Protein AF-A0A453PNM1-F1 (afdb_monomer_lite)

pLDDT: mean 82.8, std 11.4, range [37.56, 97.38]

Radius of gyration: 35.76 Å; chains: 1; bounding box: 83×28×91 Å

Sequence (131 aa):
MQELLKRVENGEDEVQEQLKRLEKGKVVPDLIKELKRRKLVTKEKVIWYSLKKGPEFVVKRKTLATDVTREHLKSGDWKDLEFKDYNYEAQGQPIAIGYSQPLLEVREAIQNIFLEMGFSEMPTNMFVESR

Secondary structure (DSSP, 8-state):
------S-S----HHHHHHHHHHTT---HHHHHHHHHTTS--------------TT--SS----BSS--HHHHHHSGGGTPPBPPP-TTSPPPPP------HHHHHHHHHHHHHHHTT--PPP---S----

Organism: Aegilops tauschii subsp. strangulata (NCBI:txid200361)

InterPro domains:
  IPR045864 Class II Aminoacyl-tRNA synthetase/Biotinyl protein ligase (BPL) and lipoyl protein ligase (LPL) [G3DSA:3.30.930.10] (80-131)

Foldseek 3Di:
DDDDDPPDPDDDPPVVVVVVCVVVPNDDPVVVVVCVVVVNDDDDDDDDDDDDQDPPDDPDDDDAAADCDPVCVVVVCVVVGHHDDDDPVDDDDDDDDDDDDVVVVVVVVVVVVCVVVVHDDDDDPDPDDDD

Structure (mmCIF, N/CA/C/O backbone):
data_AF-A0A453PNM1-F1
#
_entry.id   AF-A0A453PNM1-F1
#
loop_
_atom_site.group_PDB
_atom_site.id
_atom_site.type_symbol
_atom_site.label_atom_id
_atom_site.label_alt_id
_atom_site.label_comp_id
_atom_site.label_asym_id
_atom_site.label_entity_id
_atom_site.label_seq_id
_atom_site.pdbx_PDB_ins_code
_atom_site.Cartn_x
_atom_site.Cartn_y
_atom_site.Cartn_z
_atom_site.occupancy
_atom_site.B_iso_or_equiv
_atom_site.auth_seq_id
_atom_site.auth_comp_id
_atom_site.auth_asym_id
_atom_site.auth_atom_id
_atom_site.pdbx_PDB_model_num
ATOM 1 N N . MET A 1 1 ? -1.474 -13.740 51.518 1.00 37.56 1 MET A N 1
ATOM 2 C CA . MET A 1 1 ? -2.895 -13.914 51.158 1.00 37.56 1 MET A CA 1
ATOM 3 C C . MET A 1 1 ? -3.672 -12.783 51.802 1.00 37.56 1 MET A C 1
ATOM 5 O O . MET A 1 1 ? -3.671 -12.718 53.021 1.00 37.56 1 MET A O 1
ATOM 9 N N . GLN A 1 2 ? -4.238 -11.862 51.022 1.00 40.91 2 GLN A N 1
ATOM 10 C CA . GLN A 1 2 ? -5.180 -10.868 51.547 1.00 40.91 2 GLN A CA 1
ATOM 11 C C . GLN A 1 2 ? -6.593 -11.442 51.424 1.00 40.91 2 GLN A C 1
ATOM 13 O O . GLN A 1 2 ? -7.020 -11.780 50.321 1.00 40.91 2 GLN A O 1
ATOM 18 N N . GLU A 1 3 ? -7.284 -11.586 52.554 1.00 47.59 3 GLU A N 1
ATOM 19 C CA . GLU A 1 3 ? -8.699 -11.952 52.603 1.00 47.59 3 GLU A CA 1
ATOM 20 C C . GLU A 1 3 ? -9.551 -10.846 51.974 1.00 47.59 3 GLU A C 1
ATOM 22 O O . GLU A 1 3 ? -9.494 -9.679 52.366 1.00 47.59 3 GLU A O 1
ATOM 27 N N . LEU A 1 4 ? -10.359 -11.225 50.984 1.00 54.56 4 LEU A N 1
ATOM 28 C CA . LEU A 1 4 ? -11.395 -10.372 50.419 1.00 54.56 4 LEU A CA 1
ATOM 29 C C . LEU A 1 4 ? -12.565 -10.305 51.409 1.00 54.56 4 LEU A C 1
ATOM 31 O O . LEU A 1 4 ? -13.440 -11.169 51.406 1.00 54.56 4 LEU A O 1
ATOM 35 N N . LEU A 1 5 ? -12.596 -9.270 52.252 1.00 52.81 5 LEU A N 1
ATOM 36 C CA . LEU A 1 5 ? -13.791 -8.941 53.028 1.00 52.81 5 LEU A CA 1
ATOM 37 C C . LEU A 1 5 ? -14.943 -8.569 52.081 1.00 52.81 5 LEU A C 1
ATOM 39 O O . LEU A 1 5 ? -14.840 -7.634 51.280 1.00 52.81 5 LEU A O 1
ATOM 43 N N . LYS A 1 6 ? -16.069 -9.281 52.201 1.00 57.06 6 LYS A N 1
ATOM 44 C CA . LYS A 1 6 ? -17.319 -8.953 51.506 1.00 57.06 6 LYS A CA 1
ATOM 45 C C . LYS A 1 6 ? -17.851 -7.624 52.057 1.00 57.06 6 LYS A C 1
ATOM 47 O O . LYS A 1 6 ? -18.288 -7.550 53.198 1.00 57.06 6 LYS A O 1
ATOM 52 N N . ARG A 1 7 ? -17.789 -6.563 51.245 1.00 58.22 7 ARG A N 1
ATOM 53 C CA . ARG A 1 7 ? -18.090 -5.179 51.664 1.00 58.22 7 ARG A CA 1
ATOM 54 C C . ARG A 1 7 ? -19.585 -4.899 51.906 1.00 58.22 7 ARG A C 1
ATOM 56 O O . ARG A 1 7 ? -19.891 -3.916 52.568 1.00 58.22 7 ARG A O 1
ATOM 63 N N . VAL A 1 8 ? -20.500 -5.721 51.376 1.00 60.00 8 VAL A N 1
ATOM 64 C CA . VAL A 1 8 ? -21.965 -5.560 51.503 1.00 60.00 8 VAL A CA 1
ATOM 65 C C . VAL A 1 8 ? -22.647 -6.938 51.435 1.00 60.00 8 VAL A C 1
ATOM 67 O O . VAL A 1 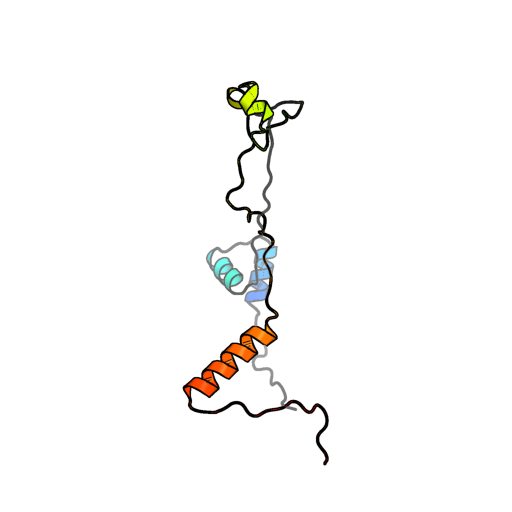8 ? -22.328 -7.735 50.551 1.00 60.00 8 VAL A O 1
ATOM 70 N N . GLU A 1 9 ? -23.575 -7.241 52.352 1.00 60.91 9 GLU A N 1
ATOM 71 C CA . GLU A 1 9 ? -24.288 -8.533 52.395 1.00 60.91 9 GLU A CA 1
ATOM 72 C C . GLU A 1 9 ? -25.372 -8.671 51.311 1.00 60.91 9 GLU A C 1
ATOM 74 O O . GLU A 1 9 ? -25.512 -9.762 50.758 1.00 60.91 9 GLU A O 1
ATOM 79 N N . ASN A 1 10 ? -26.022 -7.563 50.927 1.00 59.00 10 ASN A N 1
ATOM 80 C CA . ASN A 1 10 ? -27.075 -7.483 49.905 1.00 59.00 10 ASN A CA 1
ATOM 81 C C . ASN A 1 10 ? -26.719 -6.460 48.813 1.00 59.00 10 ASN A C 1
ATOM 83 O O . ASN A 1 10 ? -27.135 -5.306 48.867 1.00 59.00 10 ASN A O 1
ATOM 87 N N . GLY A 1 11 ? -25.909 -6.868 47.836 1.00 59.97 11 GLY A N 1
ATOM 88 C CA . GLY A 1 11 ? -25.727 -6.106 46.601 1.00 59.97 11 GLY A CA 1
ATOM 89 C C . GLY A 1 11 ? -26.735 -6.582 45.565 1.00 59.97 11 GLY A C 1
ATOM 90 O O . GLY A 1 11 ? -26.540 -7.649 44.986 1.00 59.97 11 GLY A O 1
ATOM 91 N N . GLU A 1 12 ? -27.812 -5.832 45.351 1.00 71.56 12 GLU A N 1
ATOM 92 C CA . GLU A 1 12 ? -28.728 -6.099 44.242 1.00 71.56 12 GLU A CA 1
ATOM 93 C C . GLU A 1 12 ? -28.046 -5.708 42.922 1.00 71.56 12 GLU A C 1
ATOM 95 O O . GLU A 1 12 ? -27.593 -4.576 42.747 1.00 71.56 12 GLU A O 1
ATOM 100 N N . ASP A 1 13 ? -27.916 -6.664 41.998 1.00 78.19 13 ASP A N 1
ATOM 101 C CA . ASP A 1 13 ? -27.324 -6.422 40.680 1.00 78.19 13 ASP A CA 1
ATOM 102 C C . ASP A 1 13 ? -28.378 -5.843 39.728 1.00 78.19 13 ASP A C 1
ATOM 104 O O . ASP A 1 13 ? -29.058 -6.552 38.976 1.00 78.19 13 ASP A O 1
ATOM 108 N N . GLU A 1 14 ? -28.505 -4.518 39.769 1.00 81.00 14 GLU A N 1
ATOM 109 C CA . GLU A 1 14 ? -29.404 -3.757 38.903 1.00 81.00 14 GLU A CA 1
ATOM 110 C C . GLU A 1 14 ? -29.109 -3.990 37.410 1.00 81.00 14 GLU A C 1
ATOM 112 O O . GLU A 1 14 ? -30.031 -4.031 36.593 1.00 81.00 14 GLU A O 1
ATOM 117 N N . VAL A 1 15 ? -27.840 -4.191 37.030 1.00 80.25 15 VAL A N 1
ATOM 118 C CA . VAL A 1 15 ? -27.432 -4.372 35.626 1.00 80.25 15 VAL A CA 1
ATOM 119 C C . VAL A 1 15 ? -27.899 -5.731 35.105 1.00 80.25 15 VAL A C 1
ATOM 121 O O . VAL A 1 15 ? -28.410 -5.827 33.984 1.00 80.25 15 VAL A O 1
ATOM 124 N N . GLN A 1 16 ? -27.785 -6.784 35.916 1.00 81.56 16 GLN A N 1
ATOM 125 C CA . GLN A 1 16 ? -28.302 -8.105 35.564 1.00 81.56 16 GLN A CA 1
ATOM 126 C C . GLN A 1 16 ? -29.828 -8.089 35.419 1.00 81.56 16 GLN A C 1
ATOM 128 O O . GLN A 1 16 ? -30.367 -8.693 34.485 1.00 81.56 16 GLN A O 1
ATOM 133 N N . GLU A 1 17 ? -30.543 -7.396 36.308 1.00 82.50 17 GLU A N 1
ATOM 134 C CA . GLU A 1 17 ? -31.998 -7.289 36.205 1.00 82.50 17 GLU A CA 1
ATOM 135 C C . GLU A 1 17 ? -32.417 -6.535 34.934 1.00 82.50 17 GLU A C 1
ATOM 137 O O . GLU A 1 17 ? -33.341 -6.948 34.229 1.00 82.50 17 GLU A O 1
ATOM 142 N N . GLN A 1 18 ? -31.690 -5.474 34.583 1.00 81.12 18 GLN A N 1
ATOM 143 C CA . GLN A 1 18 ? -31.885 -4.714 33.350 1.00 81.12 18 GLN A CA 1
ATOM 144 C C . GLN A 1 18 ? -31.660 -5.567 32.090 1.00 81.12 18 GLN A C 1
ATOM 146 O O . GLN A 1 18 ? -32.464 -5.493 31.158 1.00 81.12 18 GLN A O 1
ATOM 151 N N . LEU A 1 19 ? -30.633 -6.424 32.062 1.00 81.56 19 LEU A N 1
ATOM 152 C CA . LEU A 1 19 ? -30.392 -7.351 30.947 1.00 81.56 19 LEU A CA 1
ATOM 153 C C . LEU A 1 19 ? -31.492 -8.419 30.834 1.00 81.56 19 LEU A C 1
ATOM 155 O O . LEU A 1 19 ? -31.992 -8.662 29.737 1.00 81.56 19 LEU A O 1
ATOM 159 N N . LYS A 1 20 ? -31.955 -8.984 31.958 1.00 84.62 20 LYS A N 1
ATOM 160 C CA . LYS A 1 20 ? -33.097 -9.923 31.984 1.00 84.62 20 LYS A CA 1
ATOM 161 C C . LYS A 1 20 ? -34.404 -9.261 31.528 1.00 84.62 20 LYS A C 1
ATOM 163 O O . LYS A 1 20 ? -35.252 -9.906 30.913 1.00 84.62 20 LYS A O 1
ATOM 168 N N . ARG A 1 21 ? -34.601 -7.970 31.819 1.00 82.75 21 ARG A N 1
ATOM 169 C CA . ARG A 1 21 ? -35.751 -7.188 31.324 1.00 82.75 21 ARG A CA 1
ATOM 170 C C . ARG A 1 21 ? -35.666 -6.948 29.811 1.00 82.75 21 ARG A C 1
ATOM 172 O O . ARG A 1 21 ? -36.700 -7.031 29.146 1.00 82.75 21 ARG A O 1
ATOM 179 N N . LEU A 1 22 ? -34.463 -6.713 29.279 1.00 83.06 22 LEU A N 1
ATOM 180 C CA . LEU A 1 22 ? -34.217 -6.590 27.838 1.00 83.06 22 LEU A CA 1
ATOM 181 C C . LEU A 1 22 ? -34.442 -7.908 27.092 1.00 83.06 22 LEU A C 1
ATOM 183 O O . LEU A 1 22 ? -35.063 -7.891 26.033 1.00 83.06 22 LEU A O 1
ATOM 187 N N . GLU A 1 23 ? -34.023 -9.040 27.661 1.00 82.62 23 GLU A N 1
ATOM 188 C CA . GLU A 1 23 ? -34.309 -10.377 27.119 1.00 82.62 23 GLU A CA 1
ATOM 189 C C . GLU A 1 23 ? -35.823 -10.639 27.030 1.00 82.62 23 GLU A C 1
ATOM 191 O O . GLU A 1 23 ? -36.318 -11.160 26.034 1.00 82.62 23 GLU A O 1
ATOM 196 N N . LYS A 1 24 ? -36.588 -10.181 28.031 1.00 84.12 24 LYS A N 1
ATOM 197 C CA . LYS A 1 24 ? -38.061 -10.254 28.056 1.00 84.12 24 LYS A CA 1
ATOM 198 C C . LYS A 1 24 ? -38.762 -9.179 27.206 1.00 84.12 24 LYS A C 1
ATOM 200 O O . LYS A 1 24 ? -39.986 -9.073 27.260 1.00 84.12 24 LYS A O 1
ATOM 205 N N . GLY A 1 25 ? -38.022 -8.364 26.451 1.00 77.75 25 GLY A N 1
ATOM 206 C CA . GLY A 1 25 ? -38.576 -7.388 25.506 1.00 77.75 25 GLY A CA 1
ATOM 207 C C . GLY A 1 25 ? -39.101 -6.082 26.115 1.00 77.75 25 GLY A C 1
ATOM 208 O O . GLY A 1 25 ? -39.764 -5.316 25.417 1.00 77.75 25 GLY A O 1
ATOM 209 N N . LYS A 1 26 ? -38.815 -5.780 27.391 1.00 75.69 26 LYS A N 1
ATOM 210 C CA . LYS A 1 26 ? -39.132 -4.470 27.991 1.00 75.69 26 LYS A CA 1
ATOM 211 C C . LYS A 1 26 ? -37.963 -3.514 27.776 1.00 75.69 26 LYS A C 1
ATOM 213 O O . LYS A 1 26 ? -36.880 -3.715 28.318 1.00 75.69 26 LYS A O 1
ATOM 218 N N . VAL A 1 27 ? -38.189 -2.471 26.980 1.00 71.69 27 VAL A N 1
ATOM 219 C CA . VAL A 1 27 ? -37.121 -1.612 26.458 1.00 71.69 27 VAL A CA 1
ATOM 220 C C . VAL A 1 27 ? -37.246 -0.180 26.989 1.00 71.69 27 VAL A C 1
ATOM 222 O O . VAL A 1 27 ? -38.264 0.468 26.768 1.00 71.69 27 VAL A O 1
ATOM 225 N N . VAL A 1 28 ? -36.192 0.332 27.642 1.00 73.50 28 VAL A N 1
ATOM 226 C CA . VAL A 1 28 ? -36.061 1.748 28.045 1.00 73.50 28 VAL A CA 1
ATOM 227 C C . VAL A 1 28 ? -34.944 2.409 27.211 1.00 73.50 28 VAL A C 1
ATOM 229 O O . VAL A 1 28 ? -33.804 1.939 27.265 1.00 73.50 28 VAL A O 1
ATOM 232 N N . PRO A 1 29 ? -35.223 3.476 26.432 1.00 72.62 29 PRO A N 1
ATOM 233 C CA . PRO A 1 29 ? -34.275 4.042 25.460 1.00 72.62 29 PRO A CA 1
ATOM 234 C C . PRO A 1 29 ? -32.956 4.569 26.042 1.00 72.62 29 PRO A C 1
ATOM 236 O O . PRO A 1 29 ? -31.902 4.375 25.431 1.00 72.62 29 PRO A O 1
ATOM 239 N N . ASP A 1 30 ? -32.995 5.216 27.209 1.00 77.12 30 ASP A N 1
ATOM 240 C CA . ASP A 1 30 ? -31.803 5.823 27.820 1.00 77.12 30 ASP A CA 1
ATOM 241 C C . ASP A 1 30 ? -30.825 4.771 28.346 1.00 77.12 30 ASP A C 1
ATOM 243 O O . ASP A 1 30 ? -29.610 4.886 28.171 1.00 77.12 30 ASP A O 1
ATOM 247 N N . LEU A 1 31 ? -31.365 3.673 28.870 1.00 78.25 31 LEU A N 1
ATOM 248 C CA . LEU A 1 31 ? -30.590 2.576 29.428 1.00 78.25 31 LEU A CA 1
ATOM 249 C C . LEU A 1 31 ? -29.813 1.800 28.349 1.00 78.25 31 LEU A C 1
ATOM 251 O O . LEU A 1 31 ? -28.681 1.370 28.556 1.00 78.25 31 LEU A O 1
ATOM 255 N N . ILE A 1 32 ? -30.378 1.673 27.144 1.00 80.38 32 ILE A N 1
ATOM 256 C CA . ILE A 1 32 ? -29.716 0.997 26.018 1.00 80.38 32 ILE A CA 1
ATOM 257 C C . ILE A 1 32 ? -28.454 1.737 25.575 1.00 80.38 32 ILE A C 1
ATOM 259 O O . ILE A 1 32 ? -27.481 1.094 25.177 1.00 80.38 32 ILE A O 1
ATOM 263 N N . LYS A 1 33 ? -28.450 3.076 25.601 1.00 82.06 33 LYS A N 1
ATOM 264 C CA . LYS A 1 33 ? -27.257 3.858 25.236 1.00 82.06 33 LYS A CA 1
ATOM 265 C C . LYS A 1 33 ? -26.114 3.565 26.202 1.00 82.06 33 LYS A C 1
ATOM 267 O O . LYS A 1 33 ? -24.982 3.354 25.765 1.00 82.06 33 LYS A O 1
ATOM 272 N N . GLU A 1 34 ? -26.419 3.492 27.494 1.00 83.50 34 GLU A N 1
ATOM 273 C CA . GLU A 1 34 ? -25.436 3.153 28.515 1.00 83.50 34 GLU A CA 1
ATOM 274 C C . GLU A 1 34 ? -24.945 1.703 28.398 1.00 83.50 34 GLU A C 1
ATOM 276 O O . GLU A 1 34 ? -23.735 1.467 28.392 1.00 83.50 34 GLU A O 1
ATOM 281 N N . LEU A 1 35 ? -25.850 0.738 28.220 1.00 84.12 35 LEU A N 1
ATOM 282 C CA . LEU A 1 35 ? -25.499 -0.678 28.057 1.00 84.12 35 LEU A CA 1
ATOM 283 C C . LEU A 1 35 ? -24.680 -0.935 26.780 1.00 84.12 35 LEU A C 1
ATOM 285 O O . LEU A 1 35 ? -23.751 -1.745 26.796 1.00 84.12 35 LEU A O 1
ATOM 289 N N . LYS A 1 36 ? -24.943 -0.193 25.697 1.00 85.00 36 LYS A N 1
ATOM 290 C CA . LYS A 1 36 ? -24.106 -0.194 24.484 1.00 85.00 36 LYS A CA 1
ATOM 291 C C . LYS A 1 36 ? -22.717 0.379 24.741 1.00 85.00 36 LYS A C 1
ATOM 293 O O . LYS A 1 36 ? -21.734 -0.225 24.321 1.00 85.00 36 LYS A O 1
ATOM 298 N N . ARG A 1 37 ? -22.613 1.509 25.456 1.00 85.44 37 ARG A N 1
ATOM 299 C CA . ARG A 1 37 ? -21.319 2.105 25.841 1.00 85.44 37 ARG A CA 1
ATOM 300 C C . ARG A 1 37 ? -20.480 1.130 26.671 1.00 85.44 37 ARG A C 1
ATOM 302 O O . ARG A 1 37 ? -19.270 1.057 26.485 1.00 85.44 37 ARG A O 1
ATOM 309 N N . ARG A 1 38 ? -21.129 0.349 27.540 1.00 87.69 38 ARG A 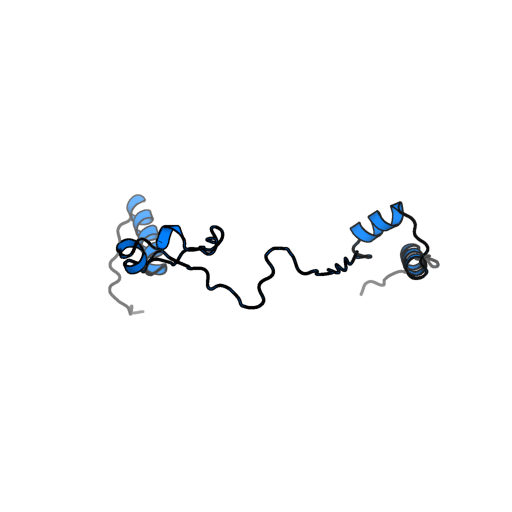N 1
ATOM 310 C CA . ARG A 1 38 ? -20.510 -0.697 28.371 1.00 87.69 38 ARG A CA 1
ATOM 311 C C . ARG A 1 38 ? -20.244 -2.021 27.629 1.00 87.69 38 ARG A C 1
ATOM 313 O O . ARG A 1 38 ? -19.747 -2.949 28.252 1.00 87.69 38 ARG A O 1
ATOM 320 N N . LYS A 1 39 ? -20.540 -2.120 26.324 1.00 83.88 39 LYS A N 1
ATOM 321 C CA . LYS A 1 39 ? -20.397 -3.337 25.493 1.00 83.88 39 LYS A CA 1
ATOM 322 C C . LYS A 1 39 ? -21.234 -4.545 25.959 1.00 83.88 39 LYS A C 1
ATOM 324 O O . LYS A 1 39 ? -20.900 -5.676 25.629 1.00 83.88 39 LYS A O 1
ATOM 329 N N . LEU A 1 40 ? -22.329 -4.315 26.688 1.00 85.44 40 LEU A N 1
ATOM 330 C CA . LEU A 1 40 ? -23.226 -5.376 27.175 1.00 85.44 40 LEU A CA 1
ATOM 331 C C . LEU A 1 40 ? -24.315 -5.760 26.161 1.00 85.44 40 LEU A C 1
ATOM 333 O O . LEU A 1 40 ? -24.908 -6.826 26.268 1.00 85.44 40 LEU A O 1
ATOM 337 N N . VAL A 1 41 ? -24.591 -4.891 25.181 1.00 83.69 41 VAL A N 1
ATOM 338 C CA . VAL A 1 41 ? -25.583 -5.122 24.122 1.00 83.69 41 VAL A CA 1
ATOM 339 C C . VAL A 1 41 ? -25.012 -4.671 22.781 1.00 83.69 41 VAL A C 1
ATOM 341 O O . VAL A 1 41 ? -24.561 -3.530 22.644 1.00 83.69 41 VAL A O 1
ATOM 344 N N . THR A 1 42 ? -25.090 -5.532 21.771 1.00 83.31 42 THR A N 1
ATOM 345 C CA . THR A 1 42 ? -24.735 -5.234 20.378 1.00 83.31 42 THR A CA 1
ATOM 346 C C . THR A 1 42 ? -25.995 -5.174 19.516 1.00 83.31 42 THR A C 1
ATOM 348 O O . THR A 1 42 ? -26.975 -5.875 19.752 1.00 83.31 42 THR A O 1
ATOM 351 N N . LYS A 1 43 ? -26.010 -4.276 18.525 1.00 83.50 43 LYS A N 1
ATOM 352 C CA . LYS A 1 43 ? -27.105 -4.198 17.551 1.00 83.50 43 LYS A CA 1
ATOM 353 C C . LYS A 1 43 ? -26.677 -4.949 16.299 1.00 83.50 43 LYS A C 1
ATOM 355 O O . LYS A 1 43 ? -25.849 -4.437 15.551 1.00 83.50 43 LYS A O 1
ATOM 360 N N . GLU A 1 44 ? -27.265 -6.109 16.055 1.00 86.06 44 GLU A N 1
ATOM 361 C CA . GLU A 1 44 ? -27.092 -6.812 14.786 1.00 86.06 44 GLU A CA 1
ATOM 362 C C . GLU A 1 44 ? -28.060 -6.250 13.739 1.00 86.06 44 GLU A C 1
ATOM 364 O O . GLU A 1 44 ? -29.248 -6.045 14.002 1.00 86.06 44 GLU A O 1
ATOM 369 N N . LYS A 1 45 ? -27.541 -5.936 12.549 1.00 89.31 45 LYS A N 1
ATOM 370 C CA . LYS A 1 45 ? -28.340 -5.484 11.406 1.00 89.31 45 LYS A CA 1
ATOM 371 C C . LYS A 1 45 ? -28.363 -6.606 10.377 1.00 89.31 45 LYS A C 1
ATOM 373 O O . LYS A 1 45 ? -27.356 -6.847 9.722 1.00 89.31 45 LYS A O 1
ATOM 378 N N . VAL A 1 46 ? -29.518 -7.239 10.201 1.00 90.44 46 VAL A N 1
ATOM 379 C CA . VAL A 1 46 ? -29.741 -8.186 9.103 1.00 90.44 46 VAL A CA 1
ATOM 380 C C . VAL A 1 46 ? -30.341 -7.422 7.926 1.00 90.44 46 VAL A C 1
ATOM 382 O O . VAL A 1 46 ? -31.341 -6.721 8.084 1.00 90.44 46 VAL A O 1
ATOM 385 N N . ILE A 1 47 ? -29.704 -7.508 6.758 1.00 90.38 47 ILE A N 1
ATOM 386 C CA . ILE A 1 47 ? -30.145 -6.836 5.530 1.00 90.38 47 ILE A CA 1
ATOM 387 C C . ILE A 1 47 ? -30.617 -7.905 4.551 1.00 90.38 47 ILE A C 1
ATOM 389 O O . ILE A 1 47 ? -29.862 -8.814 4.220 1.00 90.38 47 ILE A O 1
ATOM 393 N N . TRP A 1 48 ? -31.852 -7.769 4.073 1.00 91.81 48 TRP A N 1
ATOM 394 C CA . TRP A 1 48 ? -32.432 -8.632 3.049 1.00 91.81 48 TRP A CA 1
ATOM 395 C C . TRP A 1 48 ? -32.642 -7.834 1.764 1.00 91.81 48 TRP A C 1
ATOM 397 O O . TRP A 1 48 ? -33.074 -6.681 1.816 1.00 91.81 48 TRP A O 1
ATOM 407 N N . TYR A 1 49 ? -32.371 -8.454 0.617 1.00 90.25 49 TYR A N 1
ATOM 408 C CA . TYR A 1 49 ? -32.604 -7.864 -0.700 1.00 90.25 49 TYR A CA 1
ATOM 409 C C . TYR A 1 49 ? -33.646 -8.677 -1.467 1.00 90.25 49 TYR A C 1
ATOM 411 O O . TYR A 1 49 ? -33.617 -9.905 -1.459 1.00 90.25 49 TYR A O 1
ATOM 419 N N . SER A 1 50 ? -34.550 -7.983 -2.156 1.00 87.94 50 SER A N 1
ATOM 420 C CA . SER A 1 50 ? -35.487 -8.578 -3.109 1.00 87.94 50 SER A CA 1
ATOM 421 C C . SER A 1 50 ? -35.112 -8.101 -4.507 1.00 87.94 50 SER A C 1
ATOM 423 O O . SER A 1 50 ? -35.117 -6.900 -4.776 1.00 87.94 50 SER A O 1
ATOM 425 N N . LEU A 1 51 ? -34.727 -9.034 -5.379 1.00 88.00 51 LEU A N 1
ATOM 426 C CA . LEU A 1 51 ? -34.223 -8.737 -6.719 1.00 88.00 51 LEU A CA 1
ATOM 427 C C . LEU A 1 51 ? -35.334 -8.924 -7.758 1.00 88.00 51 LEU A C 1
ATOM 429 O O . LEU A 1 51 ? -36.043 -9.929 -7.756 1.00 88.00 51 LEU A O 1
ATOM 433 N N . LYS A 1 52 ? -35.456 -7.965 -8.679 1.00 88.88 52 LYS A N 1
ATOM 434 C CA . LYS A 1 52 ? -36.340 -8.030 -9.853 1.00 88.88 52 LYS A CA 1
ATOM 435 C C . LYS A 1 52 ? -35.514 -7.800 -11.116 1.00 88.88 52 LYS A C 1
ATOM 437 O O . LYS A 1 52 ? -34.490 -7.123 -11.070 1.00 88.88 52 LYS A O 1
ATOM 442 N N . LYS A 1 53 ? -35.952 -8.366 -12.244 1.00 88.94 53 LYS A N 1
ATOM 443 C CA . LYS A 1 53 ? -35.299 -8.146 -13.542 1.00 88.94 53 LYS A CA 1
ATOM 444 C C . LYS A 1 53 ? -35.457 -6.676 -13.941 1.00 88.94 53 LYS A C 1
ATOM 446 O O . LYS A 1 53 ? -36.582 -6.189 -14.018 1.00 88.94 53 LYS A O 1
ATOM 451 N N . GLY A 1 54 ? -34.335 -5.991 -14.148 1.00 84.19 54 GLY A N 1
ATOM 452 C CA . GLY A 1 54 ? -34.298 -4.614 -14.638 1.00 84.19 54 GLY A CA 1
ATOM 453 C C . GLY A 1 54 ? -34.402 -4.524 -16.168 1.00 84.19 54 GLY A C 1
ATOM 454 O O . GLY A 1 54 ? -34.384 -5.554 -16.841 1.00 84.19 54 GLY A O 1
ATOM 455 N N . PRO A 1 55 ? -34.485 -3.305 -16.726 1.00 80.69 55 PRO A N 1
ATOM 456 C CA . PRO A 1 55 ? -34.573 -3.071 -18.172 1.00 80.69 55 PRO A CA 1
ATOM 457 C C . PRO A 1 55 ? -33.341 -3.564 -18.953 1.00 80.69 55 PRO A C 1
ATOM 459 O O . PRO A 1 55 ? -33.475 -3.986 -20.094 1.00 80.69 55 PRO A O 1
ATOM 462 N N . GLU A 1 56 ? -32.165 -3.602 -18.323 1.00 75.56 56 GLU A N 1
ATOM 463 C CA . GLU A 1 56 ? -30.919 -4.120 -18.916 1.00 75.56 56 GLU A CA 1
ATOM 464 C C . GLU A 1 56 ? -30.685 -5.614 -18.627 1.00 75.56 56 GLU A C 1
ATOM 466 O O . GLU A 1 56 ? -29.581 -6.138 -18.783 1.00 75.56 56 GLU A O 1
ATOM 471 N N . PHE A 1 57 ? -31.713 -6.338 -18.171 1.00 77.94 57 PHE A N 1
ATOM 472 C CA . PHE A 1 57 ? -31.586 -7.766 -17.901 1.00 77.94 57 PHE A CA 1
ATOM 473 C C . PHE A 1 57 ? -31.415 -8.553 -19.206 1.00 77.94 57 PHE A C 1
ATOM 475 O O . PHE A 1 57 ? -32.363 -8.772 -19.959 1.00 77.94 57 PHE A O 1
ATOM 482 N N . VAL A 1 58 ? -30.204 -9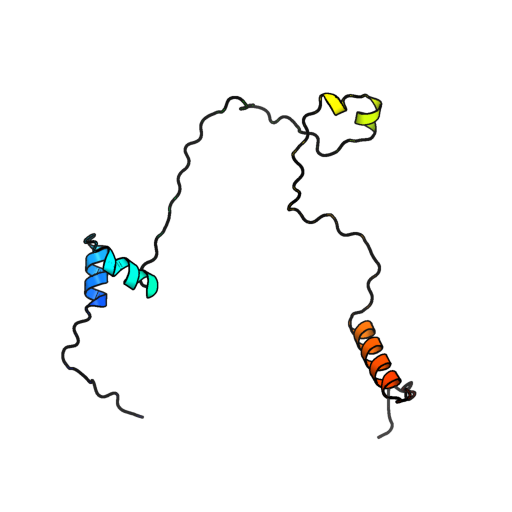.052 -19.433 1.00 77.50 58 VAL A N 1
ATOM 483 C CA . VAL A 1 58 ? -29.870 -9.945 -20.546 1.00 77.50 58 VAL A CA 1
ATOM 484 C C . VAL A 1 58 ? -29.632 -11.373 -20.052 1.00 77.50 58 VAL A C 1
ATOM 486 O O . VAL A 1 58 ? -28.903 -11.612 -19.093 1.00 77.50 58 VAL A O 1
ATOM 489 N N . VAL A 1 59 ? -30.251 -12.349 -20.729 1.00 76.56 59 VAL A N 1
ATOM 490 C CA . VAL A 1 59 ? -30.153 -13.789 -20.397 1.00 76.56 59 VAL A CA 1
ATOM 491 C C . VAL A 1 59 ? -28.762 -14.353 -20.711 1.00 76.56 59 VAL A C 1
ATOM 493 O O . VAL A 1 59 ? -28.294 -15.271 -20.041 1.00 76.56 59 VAL A O 1
ATOM 496 N N . LYS A 1 60 ? -28.082 -13.788 -21.714 1.00 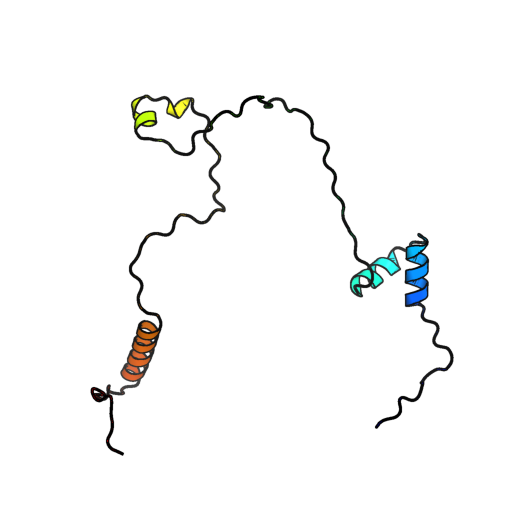75.50 60 LYS A N 1
ATOM 497 C CA . LYS A 1 60 ? -26.684 -14.081 -22.044 1.00 75.50 60 LYS A CA 1
ATOM 498 C C . LYS A 1 60 ? -25.846 -12.849 -21.721 1.00 75.50 60 LYS A C 1
ATOM 500 O O . LYS A 1 60 ? -26.184 -11.753 -22.159 1.00 75.50 60 LYS A O 1
ATOM 505 N N . ARG A 1 61 ? -24.760 -13.028 -20.965 1.00 66.94 61 ARG A N 1
ATOM 506 C CA . ARG A 1 61 ? -23.807 -11.945 -20.685 1.00 66.94 61 ARG A CA 1
ATOM 507 C C . ARG A 1 61 ? -23.198 -11.465 -22.001 1.00 66.94 61 ARG A C 1
ATOM 509 O O . ARG A 1 61 ? -22.603 -12.268 -22.715 1.00 66.94 61 ARG A O 1
ATOM 516 N N . LYS A 1 62 ? -23.333 -10.172 -22.302 1.00 70.12 62 LYS A N 1
ATOM 517 C CA . LYS A 1 62 ? -22.512 -9.525 -23.327 1.00 70.12 62 LYS A CA 1
ATOM 518 C C . LYS A 1 62 ? -21.058 -9.530 -22.844 1.00 70.12 62 LYS A C 1
ATOM 520 O O . LYS A 1 62 ? -20.797 -9.250 -21.673 1.00 70.12 62 LYS A O 1
ATOM 525 N N . THR A 1 63 ? -20.119 -9.879 -23.714 1.00 67.94 63 THR A N 1
ATOM 526 C CA . THR A 1 63 ? -18.688 -9.732 -23.432 1.00 67.94 63 THR A CA 1
ATOM 527 C C . THR A 1 63 ? -18.312 -8.274 -23.647 1.00 67.94 63 THR A C 1
ATOM 529 O O . THR A 1 63 ? -18.180 -7.839 -24.787 1.00 67.94 63 THR A O 1
ATOM 532 N N . LEU A 1 64 ? -18.187 -7.523 -22.554 1.00 76.75 64 LEU A N 1
ATOM 533 C CA . LEU A 1 64 ? -17.651 -6.166 -22.592 1.00 76.75 64 LEU A CA 1
ATOM 534 C C . LEU A 1 64 ? -16.155 -6.235 -22.900 1.00 76.75 64 LEU A C 1
ATOM 536 O O . LEU A 1 64 ? -15.437 -7.051 -22.308 1.00 76.75 64 LEU A O 1
ATOM 540 N N . ALA A 1 65 ? -15.683 -5.394 -23.814 1.00 75.69 65 ALA A N 1
ATOM 541 C CA . ALA A 1 65 ? -14.256 -5.309 -24.091 1.00 75.69 65 ALA A CA 1
ATOM 542 C C . ALA A 1 65 ? -13.530 -4.683 -22.891 1.00 75.69 65 ALA A C 1
ATOM 544 O O . ALA A 1 65 ? -14.044 -3.771 -22.244 1.00 75.69 65 ALA A O 1
ATOM 545 N N . THR A 1 66 ? -12.355 -5.221 -22.555 1.00 74.88 66 THR A N 1
ATOM 546 C CA . THR A 1 66 ? -11.550 -4.731 -21.420 1.00 74.88 66 THR A CA 1
ATOM 547 C C . THR A 1 66 ? -10.592 -3.634 -21.862 1.00 74.88 66 THR A C 1
ATOM 549 O O . THR A 1 66 ? -10.507 -2.614 -21.195 1.00 74.88 66 THR A O 1
ATOM 552 N N . ASP A 1 67 ? -9.953 -3.813 -23.020 1.00 80.12 67 ASP A N 1
ATOM 553 C CA . ASP A 1 67 ? -8.991 -2.866 -23.576 1.00 80.12 67 ASP A CA 1
ATOM 554 C C . ASP A 1 67 ? -9.202 -2.678 -25.078 1.00 80.12 67 ASP A C 1
ATOM 556 O O . ASP A 1 67 ? -9.674 -3.571 -25.791 1.00 80.12 67 ASP A O 1
ATOM 560 N N . VAL A 1 68 ? -8.793 -1.512 -25.575 1.00 84.19 68 VAL A N 1
ATOM 561 C CA . VAL A 1 68 ? -8.748 -1.229 -27.009 1.00 84.19 68 VAL A CA 1
ATOM 562 C C . VAL A 1 68 ? -7.514 -1.905 -27.608 1.00 84.19 68 VAL A C 1
ATOM 564 O O . VAL A 1 68 ? -6.377 -1.477 -27.414 1.00 84.19 68 VAL A O 1
ATOM 567 N N . THR A 1 69 ? -7.734 -2.974 -28.366 1.00 85.25 69 THR A N 1
ATOM 568 C CA . THR A 1 69 ? -6.678 -3.659 -29.113 1.00 85.25 69 THR A CA 1
ATOM 569 C C . THR A 1 69 ? -6.336 -2.918 -30.409 1.00 85.25 69 THR A C 1
ATOM 571 O O . THR A 1 69 ? -7.120 -2.135 -30.953 1.00 85.25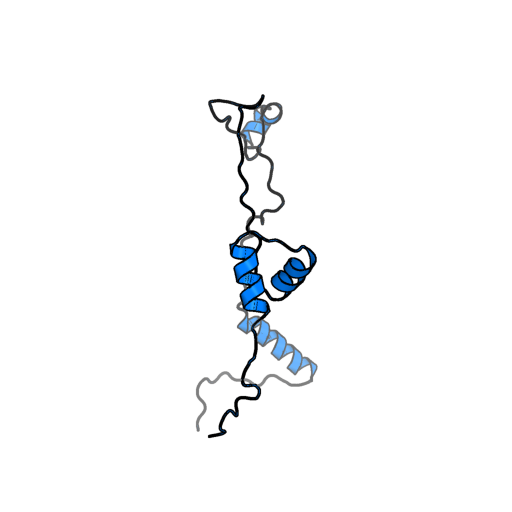 69 THR A O 1
ATOM 574 N N . ARG A 1 70 ? -5.150 -3.205 -30.961 1.00 85.81 70 ARG A N 1
ATOM 575 C CA . ARG A 1 70 ? -4.719 -2.662 -32.264 1.00 85.81 70 ARG A CA 1
ATOM 576 C C . ARG A 1 70 ? -5.667 -3.040 -33.405 1.00 85.81 70 ARG A C 1
ATOM 578 O O . ARG A 1 70 ? -5.734 -2.318 -34.393 1.00 85.81 70 ARG A O 1
ATOM 585 N N . GLU A 1 71 ? -6.361 -4.165 -33.284 1.00 83.88 71 GLU A N 1
ATOM 586 C CA . GLU A 1 71 ? -7.332 -4.634 -34.272 1.00 83.88 71 GLU A CA 1
ATOM 587 C C . GLU A 1 71 ? -8.587 -3.765 -34.250 1.00 83.88 71 GLU A C 1
ATOM 589 O O . GLU A 1 71 ? -8.982 -3.275 -35.304 1.00 83.88 71 GLU A O 1
ATOM 594 N N . HIS A 1 72 ? -9.114 -3.449 -33.059 1.00 85.69 72 HIS A N 1
ATOM 595 C CA . HIS A 1 72 ? -10.248 -2.533 -32.906 1.00 85.69 72 HIS A CA 1
ATOM 596 C C . HIS A 1 72 ? -9.956 -1.142 -33.481 1.00 85.69 72 HIS A C 1
ATOM 598 O O . HIS A 1 72 ? -10.822 -0.541 -34.112 1.00 85.69 72 HIS A O 1
ATOM 604 N N . LEU A 1 73 ? -8.729 -0.635 -33.314 1.00 85.38 73 LEU A N 1
ATOM 605 C CA . LEU A 1 73 ? -8.319 0.649 -33.898 1.00 85.38 73 LEU A CA 1
ATOM 606 C C . LEU A 1 73 ? -8.263 0.616 -35.429 1.00 85.38 73 LEU A C 1
ATOM 608 O O . LEU A 1 73 ? -8.559 1.623 -36.067 1.00 85.38 73 LEU A O 1
ATOM 612 N N . LYS A 1 74 ? -7.874 -0.522 -36.015 1.00 87.50 74 LYS A N 1
ATOM 613 C CA . LYS A 1 74 ? -7.782 -0.691 -37.471 1.00 87.50 74 LYS A CA 1
ATOM 614 C C . LYS A 1 74 ? -9.148 -0.885 -38.123 1.00 87.50 74 LYS A C 1
ATOM 616 O O . LYS A 1 74 ? -9.355 -0.358 -39.211 1.00 87.50 74 LYS A O 1
ATOM 621 N N . SER A 1 75 ? -10.049 -1.638 -37.493 1.00 84.31 75 SER A N 1
ATOM 622 C CA . SER A 1 75 ? -11.395 -1.887 -38.018 1.00 84.31 75 SER A CA 1
ATOM 623 C C . SER A 1 75 ? -12.364 -0.733 -37.755 1.00 84.31 75 SER A C 1
ATOM 625 O O . SER A 1 75 ? -13.297 -0.532 -38.524 1.00 84.31 75 SER A O 1
ATOM 627 N N . GLY A 1 76 ? -12.116 0.071 -36.717 1.00 83.81 76 GLY A N 1
ATOM 628 C CA . GLY A 1 76 ? -12.985 1.185 -36.330 1.00 83.81 76 GLY A CA 1
ATOM 629 C C . GLY A 1 76 ? -14.130 0.784 -35.397 1.00 83.81 76 GLY A C 1
ATOM 630 O O . GLY A 1 76 ? -14.842 1.666 -34.921 1.00 83.81 76 GLY A O 1
ATOM 631 N N . ASP A 1 77 ? -14.251 -0.506 -35.069 1.00 83.50 77 ASP A N 1
ATOM 632 C CA . ASP A 1 77 ? -15.335 -1.054 -34.240 1.00 83.50 77 ASP A CA 1
ATOM 633 C C . ASP A 1 77 ? -15.305 -0.529 -32.795 1.00 83.50 77 ASP A C 1
ATOM 635 O O . ASP A 1 77 ? -16.302 -0.595 -32.085 1.00 83.50 77 ASP A O 1
ATOM 639 N N . TRP A 1 78 ? -14.180 0.046 -32.347 1.00 81.38 78 TRP A N 1
ATOM 640 C CA . TRP A 1 78 ? -14.033 0.620 -31.002 1.00 81.38 78 TRP A CA 1
ATOM 641 C C . TRP A 1 78 ? -15.091 1.678 -30.645 1.00 81.38 78 TRP A C 1
ATOM 643 O O . TRP A 1 78 ? -15.271 1.960 -29.466 1.00 81.38 78 TRP A O 1
ATOM 653 N N . LYS A 1 79 ? -15.775 2.270 -31.633 1.00 80.06 79 LYS A N 1
ATOM 654 C CA . LYS A 1 79 ? -16.835 3.267 -31.409 1.00 80.06 79 LYS A CA 1
ATOM 655 C C . LYS A 1 79 ? -18.153 2.657 -30.936 1.00 80.06 79 LYS A C 1
ATOM 657 O O . LYS A 1 79 ? -18.880 3.316 -30.201 1.00 80.06 79 LYS A O 1
ATOM 662 N N . ASP A 1 80 ? -18.438 1.426 -31.353 1.00 82.38 80 ASP A N 1
ATOM 663 C CA . ASP A 1 80 ? -19.704 0.734 -31.089 1.00 82.38 80 ASP A CA 1
ATOM 664 C C . ASP A 1 80 ? -19.566 -0.336 -29.987 1.00 82.38 80 ASP A C 1
ATOM 666 O O . ASP A 1 80 ? -20.551 -0.950 -29.573 1.00 82.38 80 ASP A O 1
ATOM 670 N N . LEU A 1 81 ? -18.341 -0.576 -29.503 1.00 81.19 81 LEU A N 1
ATOM 671 C CA . LEU A 1 81 ? -18.052 -1.522 -28.428 1.00 81.19 81 LEU A CA 1
ATOM 672 C C . LEU A 1 81 ? -18.415 -0.941 -27.049 1.00 81.19 81 LEU A C 1
ATOM 674 O O . LEU A 1 81 ? -17.968 0.137 -26.666 1.00 81.19 81 LEU A O 1
ATOM 678 N N . GLU A 1 82 ? -19.168 -1.713 -26.262 1.00 82.25 82 GLU A N 1
ATOM 679 C CA . GLU A 1 82 ? -19.384 -1.442 -24.838 1.00 82.25 82 GLU A CA 1
ATOM 680 C C . GLU A 1 82 ? -18.151 -1.923 -24.043 1.00 82.25 82 GLU A C 1
ATOM 682 O O . GLU A 1 82 ? -17.816 -3.117 -24.041 1.00 82.25 82 GLU A O 1
ATOM 687 N N . PHE A 1 83 ? -17.463 -0.995 -23.372 1.00 83.00 83 PHE A N 1
ATOM 688 C CA . PHE A 1 83 ? -16.297 -1.295 -22.539 1.00 83.00 83 PHE A CA 1
ATOM 689 C C . PHE A 1 83 ? -16.694 -1.530 -21.086 1.00 83.00 83 PHE A C 1
ATOM 691 O O . PHE A 1 83 ? -17.661 -0.964 -20.577 1.00 83.00 83 PHE A O 1
ATOM 698 N N . LYS A 1 84 ? -15.929 -2.379 -20.405 1.00 86.25 84 LYS A N 1
ATOM 699 C CA . LYS A 1 84 ? -16.051 -2.546 -18.959 1.00 86.25 84 LYS A CA 1
ATOM 700 C C . LYS A 1 84 ? -15.473 -1.315 -18.260 1.00 86.25 84 LYS A C 1
ATOM 702 O O . LYS A 1 84 ? -14.362 -0.904 -18.586 1.00 86.25 84 LYS A O 1
ATOM 707 N N . ASP A 1 85 ? -16.180 -0.796 -17.258 1.00 84.81 85 ASP A N 1
ATOM 708 C CA . ASP A 1 85 ? -15.671 0.305 -16.438 1.00 84.81 85 ASP A CA 1
ATOM 709 C C . ASP A 1 85 ? -14.323 -0.053 -15.803 1.00 84.81 85 ASP A C 1
ATOM 711 O O . ASP A 1 85 ? -14.148 -1.119 -15.194 1.00 84.81 85 ASP A O 1
ATOM 715 N N . TYR A 1 86 ? -13.365 0.860 -15.950 1.00 84.25 86 TYR A N 1
ATOM 716 C CA . TYR A 1 86 ? -12.041 0.709 -15.374 1.00 84.25 86 TYR A CA 1
ATOM 717 C C . TYR A 1 86 ? -12.083 0.989 -13.870 1.00 84.25 86 TYR A C 1
ATOM 719 O O . TYR A 1 86 ? -12.588 2.021 -13.425 1.00 84.25 86 TYR A O 1
ATOM 727 N N . ASN A 1 87 ? -11.532 0.074 -13.072 1.00 88.44 87 ASN A N 1
ATOM 728 C CA . ASN A 1 87 ? -11.462 0.250 -11.626 1.00 88.44 87 ASN A CA 1
ATOM 729 C C . ASN A 1 87 ? -10.250 1.113 -11.240 1.00 88.44 87 ASN A C 1
ATOM 731 O O . ASN A 1 87 ? -9.145 0.596 -11.088 1.00 88.44 87 ASN A O 1
ATOM 735 N N . TYR A 1 88 ? -10.469 2.414 -11.039 1.00 85.75 88 TYR A N 1
ATOM 736 C CA . TYR A 1 88 ? -9.426 3.360 -10.616 1.00 85.75 88 TYR A CA 1
ATOM 737 C C . TYR A 1 88 ? -8.952 3.172 -9.170 1.00 85.75 88 TYR A C 1
ATOM 739 O O . TYR A 1 88 ? -7.892 3.676 -8.809 1.00 85.75 88 TYR A O 1
ATOM 747 N N . GLU A 1 89 ? -9.712 2.459 -8.337 1.00 89.62 89 GLU A N 1
ATOM 748 C CA . GLU A 1 89 ? -9.314 2.163 -6.956 1.00 89.62 89 GLU A CA 1
ATOM 749 C C . GLU A 1 89 ? -8.337 0.981 -6.879 1.00 89.62 89 GLU A C 1
ATOM 751 O O . GLU A 1 89 ? -7.709 0.752 -5.844 1.00 89.62 89 GLU A O 1
ATOM 756 N N . ALA A 1 90 ? -8.194 0.211 -7.963 1.00 87.75 90 ALA A N 1
ATOM 757 C CA . ALA A 1 90 ? -7.259 -0.900 -8.015 1.00 87.75 90 ALA A CA 1
ATOM 758 C C . ALA A 1 90 ? -5.816 -0.401 -8.169 1.00 87.75 90 ALA A C 1
ATOM 760 O O . ALA A 1 90 ? -5.523 0.506 -8.948 1.00 87.75 90 ALA A O 1
ATOM 761 N N . GLN A 1 91 ? -4.890 -1.049 -7.462 1.00 86.50 91 GLN A N 1
ATOM 762 C CA . GLN A 1 91 ? -3.468 -0.823 -7.688 1.00 86.50 91 GLN A CA 1
ATOM 763 C C . GLN A 1 91 ? -3.085 -1.312 -9.088 1.00 86.50 91 GLN A C 1
ATOM 765 O O . GLN A 1 91 ? -3.427 -2.427 -9.487 1.00 86.50 91 GLN A O 1
ATOM 770 N N . GLY A 1 92 ? -2.378 -0.458 -9.829 1.00 87.56 92 GLY A N 1
ATOM 771 C CA . GLY A 1 92 ? -1.831 -0.804 -11.134 1.00 87.56 92 GLY A CA 1
ATOM 772 C C . GLY A 1 92 ? -0.775 -1.904 -11.042 1.00 87.56 92 GLY A C 1
ATOM 773 O O . GLY A 1 92 ? -0.266 -2.233 -9.968 1.00 87.56 92 GLY A O 1
ATOM 774 N N . GLN A 1 93 ? -0.422 -2.470 -12.192 1.00 87.19 93 GLN A N 1
ATOM 775 C CA . GLN A 1 93 ? 0.619 -3.485 -12.253 1.00 87.19 93 GLN A CA 1
ATOM 776 C C . GLN A 1 93 ? 1.979 -2.874 -11.864 1.00 87.19 93 GLN A C 1
ATOM 778 O O . GLN A 1 93 ? 2.365 -1.850 -12.436 1.00 87.19 93 GLN A O 1
ATOM 783 N N . PRO A 1 94 ? 2.724 -3.479 -10.919 1.00 87.81 94 PRO A N 1
ATOM 784 C CA . PRO A 1 94 ? 4.046 -2.989 -10.568 1.00 87.81 94 PRO A CA 1
ATOM 785 C C . PRO A 1 94 ? 4.998 -3.163 -11.752 1.00 87.81 94 PRO A C 1
ATOM 787 O O . PRO A 1 94 ? 5.016 -4.202 -12.418 1.00 87.81 94 PRO A O 1
ATOM 790 N N . ILE A 1 95 ? 5.808 -2.138 -11.998 1.00 90.81 95 ILE A N 1
ATOM 791 C CA . ILE A 1 95 ? 6.904 -2.210 -12.962 1.00 90.81 95 ILE A CA 1
ATOM 792 C C . ILE A 1 95 ? 8.049 -3.046 -12.386 1.00 90.81 95 ILE A C 1
ATOM 794 O O . ILE A 1 95 ? 8.381 -2.938 -11.206 1.00 90.81 95 ILE A O 1
ATOM 798 N N . ALA A 1 96 ? 8.666 -3.879 -13.224 1.00 89.62 96 ALA A N 1
ATOM 799 C CA . ALA A 1 96 ? 9.862 -4.613 -12.835 1.00 89.62 96 ALA A CA 1
ATOM 800 C C . ALA A 1 96 ? 11.053 -3.644 -12.781 1.00 89.62 96 ALA A C 1
ATOM 802 O O . ALA A 1 96 ? 11.505 -3.155 -13.816 1.00 89.62 96 ALA A O 1
ATOM 803 N N . ILE A 1 97 ? 11.544 -3.365 -11.574 1.00 89.94 97 ILE A N 1
ATOM 804 C CA . ILE A 1 97 ? 12.734 -2.544 -11.322 1.00 89.94 97 ILE A CA 1
ATOM 805 C C . ILE A 1 97 ? 13.809 -3.378 -10.620 1.00 89.94 97 ILE A C 1
ATOM 807 O O . ILE A 1 97 ? 13.509 -4.397 -9.998 1.00 89.94 97 ILE A O 1
ATOM 811 N N . GLY A 1 98 ? 15.069 -2.954 -10.726 1.00 91.50 98 GLY A N 1
ATOM 812 C CA . GLY A 1 98 ? 16.134 -3.503 -9.889 1.00 91.50 98 GLY A CA 1
ATOM 813 C C . GLY A 1 98 ? 15.929 -3.096 -8.429 1.00 91.50 98 GLY A C 1
ATOM 814 O O . GLY A 1 98 ? 15.531 -1.964 -8.160 1.00 91.50 98 GLY A O 1
ATOM 815 N N . TYR A 1 99 ? 16.210 -4.008 -7.498 1.00 87.56 99 TYR A N 1
ATOM 816 C CA . TYR A 1 99 ? 16.130 -3.750 -6.059 1.00 87.56 99 TYR A CA 1
ATOM 817 C C . TYR A 1 99 ? 17.526 -3.782 -5.444 1.00 87.56 99 TYR A C 1
ATOM 819 O O . TYR A 1 99 ? 18.292 -4.714 -5.703 1.00 87.56 99 TYR A O 1
ATOM 827 N N . SER A 1 100 ? 17.843 -2.792 -4.609 1.00 87.88 100 SER A N 1
ATOM 828 C CA . SER A 1 100 ? 19.017 -2.856 -3.741 1.00 87.88 100 SER A CA 1
ATOM 829 C C . SER A 1 100 ? 18.688 -3.656 -2.479 1.00 87.88 100 SER A C 1
ATOM 831 O O . SER A 1 100 ? 17.539 -3.720 -2.039 1.00 87.88 100 SER A O 1
ATOM 833 N N . GLN A 1 101 ? 19.693 -4.316 -1.904 1.00 94.81 101 GLN A N 1
ATOM 834 C CA . GLN A 1 101 ? 19.527 -5.035 -0.641 1.00 94.81 101 GLN A CA 1
ATOM 835 C C . GLN A 1 101 ? 19.391 -4.020 0.509 1.00 94.81 101 GLN A C 1
ATOM 837 O O . GLN A 1 101 ? 20.323 -3.239 0.706 1.00 94.81 101 GLN A O 1
ATOM 842 N N . PRO A 1 102 ? 18.320 -4.064 1.329 1.00 95.88 102 PRO A N 1
ATOM 843 C CA . PRO A 1 102 ? 18.070 -3.051 2.364 1.00 95.88 102 PRO A CA 1
ATOM 844 C C . PRO A 1 102 ? 19.219 -2.874 3.365 1.00 95.88 102 PRO A C 1
ATOM 846 O O . PRO A 1 102 ? 19.494 -1.771 3.826 1.00 95.88 102 PRO A O 1
ATOM 849 N N . LEU A 1 103 ? 19.935 -3.958 3.685 1.00 95.75 103 LEU A N 1
ATOM 850 C CA . LEU A 1 103 ? 21.088 -3.898 4.585 1.00 95.75 103 LEU A CA 1
ATOM 851 C C . LEU A 1 103 ? 22.236 -3.059 4.004 1.00 95.75 103 LEU A C 1
ATOM 853 O O . LEU A 1 103 ? 22.930 -2.374 4.753 1.00 95.75 103 LEU A O 1
ATOM 857 N N . LEU A 1 104 ? 22.440 -3.110 2.685 1.00 95.06 104 LEU A N 1
ATOM 858 C CA . LEU A 1 104 ? 23.479 -2.330 2.016 1.00 95.06 104 LEU A CA 1
ATOM 859 C C . LEU A 1 104 ? 23.104 -0.847 1.953 1.00 95.06 104 LEU A C 1
ATOM 861 O O . LEU A 1 104 ? 23.969 -0.018 2.203 1.00 95.06 104 LEU A O 1
ATOM 865 N N . GLU A 1 105 ? 21.827 -0.521 1.726 1.00 95.56 105 GLU A N 1
ATOM 866 C CA . GLU A 1 105 ? 21.341 0.869 1.764 1.00 95.56 105 GLU A CA 1
ATOM 867 C C . GLU A 1 105 ? 21.546 1.500 3.150 1.00 95.56 105 GLU A C 1
ATOM 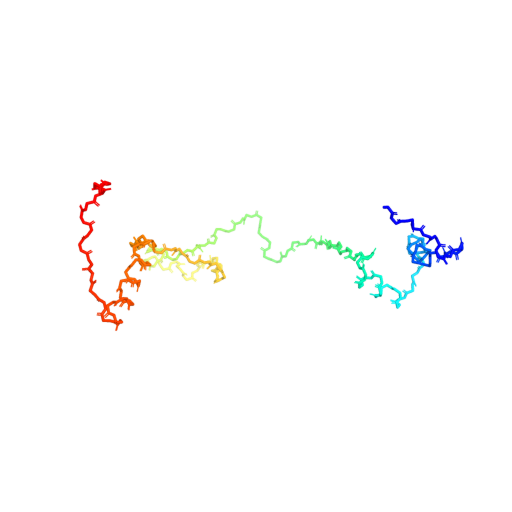869 O O . GLU A 1 105 ? 22.054 2.613 3.277 1.00 95.56 105 GLU A O 1
ATOM 874 N N . VAL A 1 106 ? 21.211 0.765 4.217 1.00 96.81 106 VAL A N 1
ATOM 875 C CA . VAL A 1 106 ? 21.419 1.236 5.595 1.00 96.81 106 VAL A CA 1
ATOM 876 C C . VAL A 1 106 ? 22.909 1.348 5.924 1.00 96.81 106 VAL A C 1
ATOM 878 O O . VAL A 1 106 ? 23.321 2.309 6.574 1.00 96.81 106 VAL A O 1
ATOM 881 N N . ARG A 1 107 ? 23.732 0.394 5.466 1.00 95.00 107 ARG A N 1
ATOM 882 C CA . ARG A 1 107 ? 25.191 0.457 5.629 1.00 95.00 107 ARG A CA 1
ATOM 883 C C . ARG A 1 107 ? 25.758 1.725 4.990 1.00 95.00 107 ARG A C 1
ATOM 885 O O . ARG A 1 107 ? 26.557 2.399 5.632 1.00 95.00 107 ARG A O 1
ATOM 892 N N . GLU A 1 108 ? 25.348 2.040 3.765 1.00 94.56 108 GLU A N 1
ATOM 893 C CA . GLU A 1 108 ? 25.790 3.236 3.043 1.00 94.56 108 GLU A CA 1
ATOM 894 C C . GLU A 1 108 ? 25.375 4.517 3.779 1.00 94.56 108 GLU A C 1
ATOM 896 O O . GLU A 1 108 ? 26.201 5.402 3.999 1.00 94.56 108 GLU A O 1
ATOM 901 N N . ALA A 1 109 ? 24.132 4.587 4.268 1.00 95.88 109 ALA A N 1
ATOM 902 C CA . ALA A 1 109 ? 23.665 5.720 5.066 1.00 95.88 109 ALA A CA 1
ATOM 903 C C . ALA A 1 109 ? 24.503 5.925 6.343 1.00 95.88 109 ALA A C 1
ATOM 905 O O . ALA A 1 109 ? 24.890 7.050 6.656 1.00 95.88 109 ALA A O 1
ATOM 906 N N . ILE A 1 110 ? 24.825 4.846 7.063 1.00 96.12 110 ILE A N 1
ATOM 907 C CA . ILE A 1 110 ? 25.671 4.907 8.264 1.00 96.12 110 ILE A CA 1
ATOM 908 C C . ILE A 1 110 ? 27.092 5.356 7.910 1.00 96.12 110 ILE A C 1
ATOM 910 O O . ILE A 1 110 ? 27.654 6.205 8.601 1.00 96.12 110 ILE A O 1
ATOM 914 N N . GLN A 1 111 ? 27.667 4.821 6.832 1.00 94.94 111 GLN A N 1
ATOM 915 C CA . GLN A 1 111 ? 28.997 5.206 6.362 1.00 94.94 111 GLN A CA 1
ATOM 916 C C . GLN A 1 111 ? 29.064 6.707 6.057 1.00 94.94 111 GLN A C 1
ATOM 918 O O . GLN A 1 111 ? 29.987 7.378 6.517 1.00 94.94 111 GLN A O 1
ATOM 923 N N . ASN A 1 112 ? 28.056 7.245 5.368 1.00 95.75 112 ASN A N 1
ATOM 924 C CA . ASN A 1 112 ? 27.972 8.671 5.054 1.00 95.75 112 ASN A CA 1
ATOM 925 C C . ASN A 1 112 ? 27.930 9.539 6.320 1.00 95.75 112 ASN A C 1
ATOM 927 O O . ASN A 1 112 ? 28.673 10.513 6.406 1.00 95.75 112 ASN A O 1
ATOM 931 N N . ILE A 1 113 ? 27.160 9.144 7.342 1.00 97.38 113 ILE A N 1
ATOM 932 C CA . ILE A 1 113 ? 27.113 9.861 8.629 1.00 97.38 113 ILE A CA 1
ATOM 933 C C . ILE A 1 113 ? 28.501 9.915 9.287 1.00 97.38 113 ILE A C 1
ATOM 935 O O . ILE A 1 113 ? 28.923 10.967 9.764 1.00 97.38 113 ILE A O 1
ATOM 939 N N . PHE A 1 114 ? 29.242 8.803 9.312 1.00 96.75 114 PHE A N 1
ATOM 940 C CA . PHE A 1 114 ? 30.595 8.786 9.882 1.00 96.75 114 PHE A CA 1
ATOM 941 C C . PHE A 1 114 ? 31.570 9.682 9.111 1.00 96.75 114 PHE A C 1
ATOM 943 O O . PHE A 1 114 ? 32.358 10.394 9.737 1.00 96.75 114 PHE A O 1
ATOM 950 N N . LEU A 1 115 ? 31.483 9.699 7.781 1.00 95.88 115 LEU A N 1
ATOM 951 C CA . LEU A 1 115 ? 32.311 10.564 6.939 1.00 95.88 115 LEU A CA 1
ATOM 952 C C . LEU A 1 115 ? 31.991 12.052 7.160 1.00 95.88 115 LEU A C 1
ATOM 954 O O . LEU A 1 115 ? 32.911 12.857 7.293 1.00 95.88 115 LEU A O 1
ATOM 958 N N . GLU A 1 116 ? 30.711 12.420 7.273 1.00 96.25 116 GLU A N 1
ATOM 959 C CA . GLU A 1 116 ? 30.277 13.795 7.577 1.00 96.25 116 GLU A CA 1
ATOM 960 C C . GLU A 1 116 ? 30.756 14.275 8.954 1.00 96.25 116 GLU A C 1
ATOM 962 O O . GLU A 1 116 ? 31.106 15.442 9.124 1.00 96.25 116 GLU A O 1
ATOM 967 N N . MET A 1 117 ? 30.838 13.369 9.931 1.00 96.62 117 MET A N 1
ATOM 968 C CA . MET A 1 117 ? 31.410 13.647 11.254 1.00 96.62 117 MET A CA 1
ATOM 969 C C . MET A 1 117 ? 32.949 13.742 11.254 1.00 96.62 117 MET A C 1
ATOM 971 O O . MET A 1 117 ? 33.543 14.001 12.302 1.00 96.62 117 MET A O 1
ATOM 975 N N . GLY A 1 118 ? 33.608 13.537 10.109 1.00 95.88 118 GLY A N 1
ATOM 976 C CA . GLY A 1 118 ? 35.063 13.608 9.965 1.00 95.88 118 GLY A CA 1
ATOM 977 C C . GLY A 1 118 ? 35.810 12.327 10.347 1.00 95.88 118 GLY A C 1
ATOM 978 O O . GLY A 1 118 ? 37.032 12.364 10.496 1.00 95.88 118 GLY A O 1
ATOM 979 N N . PHE A 1 119 ? 35.114 11.197 10.510 1.00 96.12 119 PHE A N 1
ATOM 980 C CA . PHE A 1 119 ? 35.762 9.894 10.674 1.00 96.12 119 PHE A CA 1
ATOM 981 C C . PHE A 1 119 ? 36.228 9.349 9.319 1.00 96.12 119 PHE A C 1
ATOM 983 O O . PHE A 1 119 ? 35.658 9.659 8.275 1.00 96.12 119 PHE A O 1
ATOM 990 N N . SER A 1 120 ? 37.252 8.496 9.336 1.00 93.12 120 SER A N 1
ATOM 991 C CA . SER A 1 120 ? 37.717 7.743 8.169 1.00 93.12 120 SER A CA 1
ATOM 992 C C . SER A 1 120 ? 37.383 6.256 8.305 1.00 93.12 120 SER A C 1
ATOM 994 O O . SER A 1 120 ? 37.359 5.703 9.406 1.00 93.12 120 SER A O 1
ATOM 996 N N . GLU A 1 121 ? 37.107 5.594 7.181 1.00 93.75 121 GLU A N 1
ATOM 997 C CA . GLU A 1 121 ? 36.805 4.161 7.159 1.00 93.75 121 GLU A CA 1
ATOM 998 C C . GLU A 1 121 ? 38.071 3.328 7.419 1.00 93.75 121 GLU A C 1
ATOM 1000 O O . GLU A 1 121 ? 39.106 3.520 6.777 1.00 93.75 121 GLU A O 1
ATOM 1005 N N . MET A 1 122 ? 37.988 2.385 8.361 1.00 93.94 122 MET A N 1
ATOM 1006 C CA . MET A 1 122 ? 39.076 1.455 8.671 1.00 93.94 122 MET A CA 1
ATOM 1007 C C . MET A 1 122 ? 38.987 0.203 7.778 1.00 93.94 122 MET A C 1
ATOM 1009 O O . MET A 1 122 ? 37.902 -0.371 7.651 1.00 93.94 122 MET A O 1
ATOM 1013 N N . PRO A 1 123 ? 40.099 -0.275 7.187 1.00 91.31 123 PRO A N 1
ATOM 1014 C CA . PRO A 1 123 ? 40.085 -1.484 6.368 1.00 91.31 123 PRO A CA 1
ATOM 1015 C C . PRO A 1 123 ? 39.807 -2.725 7.230 1.00 91.31 123 PRO A C 1
ATOM 1017 O O . PRO A 1 123 ? 40.567 -3.040 8.140 1.00 91.31 123 PRO A O 1
ATOM 1020 N N . THR A 1 124 ? 38.724 -3.443 6.922 1.00 89.56 124 THR A N 1
ATOM 1021 C CA . THR A 1 124 ? 38.274 -4.669 7.617 1.00 89.56 124 THR A CA 1
ATOM 1022 C C . THR A 1 124 ? 38.165 -5.839 6.636 1.00 89.56 124 THR A C 1
ATOM 1024 O O . THR A 1 124 ? 37.138 -6.493 6.486 1.00 89.56 124 THR A O 1
ATOM 1027 N N . ASN A 1 125 ? 39.247 -6.091 5.901 1.00 91.62 125 ASN A N 1
ATOM 1028 C CA . ASN A 1 125 ? 39.323 -7.149 4.889 1.00 91.62 125 ASN A CA 1
ATOM 1029 C C . ASN A 1 125 ? 39.556 -8.559 5.470 1.00 91.62 125 ASN A C 1
ATOM 1031 O O . ASN A 1 125 ? 39.658 -9.518 4.704 1.00 91.62 125 ASN A O 1
ATOM 1035 N N . MET A 1 126 ? 39.637 -8.695 6.796 1.00 90.25 126 MET A N 1
ATOM 1036 C CA . MET A 1 126 ? 39.887 -9.954 7.494 1.00 90.25 126 MET A CA 1
ATOM 1037 C C . MET A 1 126 ? 38.611 -10.457 8.177 1.00 90.25 126 MET A C 1
ATOM 1039 O O . MET A 1 126 ? 37.995 -9.747 8.965 1.00 90.25 126 MET A O 1
ATOM 1043 N N . PHE A 1 127 ? 38.219 -11.704 7.896 1.00 90.00 127 PHE A N 1
ATOM 1044 C CA . PHE A 1 127 ? 37.089 -12.354 8.579 1.00 90.00 127 PHE A CA 1
ATOM 1045 C C . PHE A 1 127 ? 37.481 -13.008 9.914 1.00 90.00 127 PHE A C 1
ATOM 1047 O O . PHE A 1 127 ? 36.607 -13.315 10.722 1.00 90.00 127 PHE A O 1
ATOM 1054 N N . VAL A 1 128 ? 38.776 -13.259 10.134 1.00 91.69 128 VAL A N 1
ATOM 1055 C CA . VAL A 1 128 ? 39.314 -13.898 11.342 1.00 91.69 128 VAL A CA 1
ATOM 1056 C C . VAL A 1 128 ? 40.396 -13.003 11.925 1.00 91.69 128 VAL A C 1
ATOM 1058 O O . VAL A 1 128 ? 41.364 -12.687 11.239 1.00 91.69 128 VAL A O 1
ATOM 1061 N N . GLU A 1 129 ? 40.240 -12.654 13.197 1.00 87.88 129 GLU A N 1
ATOM 1062 C CA . GLU A 1 129 ? 41.226 -11.908 13.977 1.00 87.88 129 GLU A CA 1
ATOM 1063 C C . GLU A 1 129 ? 41.952 -12.863 14.933 1.00 87.88 129 GLU A C 1
ATOM 1065 O O . GLU A 1 129 ? 41.321 -13.724 15.556 1.00 87.88 129 GLU A O 1
ATOM 1070 N N . SER A 1 130 ? 43.281 -12.739 15.042 1.00 83.12 130 SER A N 1
ATOM 1071 C CA . SER A 1 130 ? 44.037 -13.501 16.044 1.00 83.12 130 SER A CA 1
ATOM 1072 C C . SER A 1 130 ? 43.686 -12.969 17.426 1.00 83.12 130 SER A C 1
ATOM 1074 O O . SER A 1 130 ? 43.813 -11.773 17.682 1.00 83.12 130 SER A O 1
ATOM 1076 N N . ARG A 1 131 ? 43.242 -13.868 18.303 1.00 66.50 131 ARG A N 1
ATOM 1077 C CA . ARG A 1 131 ? 42.987 -13.561 19.710 1.00 66.50 131 ARG A CA 1
ATOM 1078 C C . ARG A 1 131 ? 44.282 -13.303 20.475 1.00 66.50 131 ARG A C 1
ATOM 1080 O O . ARG A 1 131 ? 45.301 -13.936 20.115 1.00 66.50 131 ARG A O 1
#